Protein AF-A0A961DD51-F1 (afdb_monomer)

pLDDT: mean 70.67, std 16.09, range [38.12, 94.88]

Solvent-accessible surface area (backbone atoms only — not comparable to full-atom values): 7873 Å² total; per-residue (Å²): 128,84,79,74,76,81,67,74,29,31,32,37,33,43,86,76,68,78,45,76,44,81,40,93,46,73,64,56,44,54,14,45,25,44,16,30,24,66,38,97,65,74,41,52,30,35,33,43,52,91,56,98,67,65,51,64,20,75,73,47,51,82,48,79,79,65,56,55,94,81,32,42,72,52,43,53,45,18,57,51,38,34,54,40,62,71,61,75,37,71,70,47,46,46,51,45,54,52,52,54,52,51,52,51,45,56,54,48,40,77,73,35,91,80,54,79,49,66,69,59,52,54,48,51,54,53,49,55,53,47,54,52,48,51,73,74,75,110

Foldseek 3Di:
DPDDPQPQKWKFKAVVGPDIGGAPDVLLVVLLQLLCLPAPDRIWMWIDHPDPDIDISPVSNPPDDDDCVVPVVSNVSNVLNNVVVVVVDVVSVLVVVLVSQVVVLVVVVVVDPVNPCPPVSNVVSVVVSVVVVVVVPD

Secondary structure (DSSP, 8-state):
-PPPP----EEEETTTT-EEEE-SSHHHHHHHHHHHHHSSS---EEEE-SSSSPEESGGGGTSPPPPHHHHHHHHHHHHHHHHHHHH--HHHHHHHHHHHHHHHHHHHHHH-TT---HHHHHHHHHHHHHHHHHHHH-

Radius of gyration: 16.06 Å; Cα contacts (8 Å, |Δi|>4): 155; chains: 1; bounding box: 41×38×39 Å

Structure (mmCIF, N/CA/C/O backbone):
data_AF-A0A961DD51-F1
#
_entry.id   AF-A0A961DD51-F1
#
loop_
_atom_site.group_PDB
_atom_site.id
_atom_site.type_symbol
_atom_site.label_atom_id
_atom_site.label_alt_id
_atom_site.label_comp_id
_atom_site.label_asym_id
_atom_site.label_entity_id
_atom_site.label_seq_id
_atom_site.pdbx_PDB_ins_code
_atom_site.Cartn_x
_atom_site.Cartn_y
_atom_site.Cartn_z
_atom_site.occupancy
_atom_site.B_iso_or_equiv
_atom_site.auth_seq_id
_atom_site.auth_comp_id
_atom_site.auth_asym_id
_atom_site.auth_atom_id
_atom_site.pdbx_PDB_model_num
ATOM 1 N N . MET A 1 1 ? 24.042 24.112 -10.347 1.00 38.12 1 MET A N 1
ATOM 2 C CA . MET A 1 1 ? 23.252 24.059 -9.100 1.00 38.12 1 MET A CA 1
ATOM 3 C C . MET A 1 1 ? 23.334 22.630 -8.609 1.00 38.12 1 MET A C 1
ATOM 5 O O . MET A 1 1 ? 23.243 21.766 -9.470 1.00 38.12 1 MET A O 1
ATOM 9 N N . PRO A 1 2 ? 23.612 22.362 -7.325 1.00 38.50 2 PRO A N 1
ATOM 10 C CA . PRO A 1 2 ? 23.688 20.988 -6.857 1.00 38.50 2 PRO A CA 1
ATOM 11 C C . PRO A 1 2 ? 22.281 20.389 -6.921 1.00 38.50 2 PRO A C 1
ATOM 13 O O . PRO A 1 2 ? 21.322 21.024 -6.473 1.00 38.50 2 PRO A O 1
ATOM 16 N N . ASP A 1 3 ? 22.171 19.219 -7.542 1.00 40.69 3 ASP A N 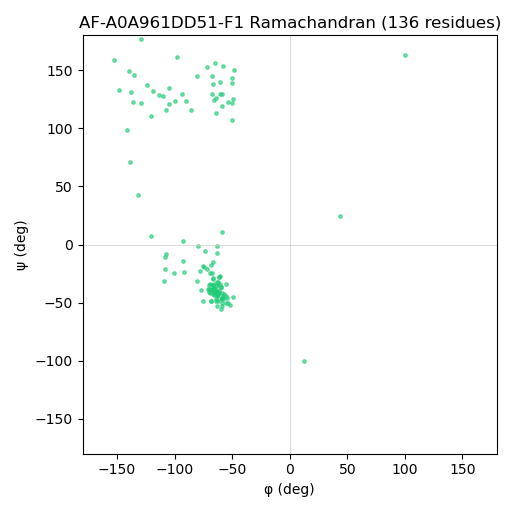1
ATOM 17 C CA . ASP A 1 3 ? 20.945 18.438 -7.628 1.00 40.69 3 ASP A CA 1
ATOM 18 C C . ASP A 1 3 ? 20.341 18.300 -6.228 1.00 40.69 3 ASP A C 1
ATOM 20 O O . ASP A 1 3 ? 20.996 17.845 -5.287 1.00 40.69 3 ASP A O 1
ATOM 24 N N . SER A 1 4 ? 19.099 18.764 -6.062 1.00 45.91 4 SER A N 1
ATOM 25 C CA . SER A 1 4 ? 18.354 18.462 -4.841 1.00 45.91 4 SER A CA 1
ATOM 26 C C . SER A 1 4 ? 18.261 16.941 -4.741 1.00 45.91 4 SER A C 1
ATOM 28 O O . SER A 1 4 ? 17.869 16.330 -5.736 1.00 45.91 4 SER A O 1
ATOM 30 N N . PRO A 1 5 ? 18.604 16.324 -3.596 1.00 47.75 5 PRO A N 1
ATOM 31 C CA . PRO A 1 5 ? 18.472 14.882 -3.446 1.00 47.75 5 PRO A CA 1
ATOM 32 C C . PRO A 1 5 ? 17.033 14.516 -3.802 1.00 47.75 5 PRO A C 1
ATOM 34 O O . PRO A 1 5 ? 16.103 15.105 -3.239 1.00 47.75 5 PRO A O 1
ATOM 37 N N . GLU A 1 6 ? 16.853 13.630 -4.788 1.00 55.44 6 GLU A N 1
ATOM 38 C CA . GLU A 1 6 ? 15.537 13.141 -5.190 1.00 55.44 6 GLU A CA 1
ATOM 39 C C . GLU A 1 6 ? 14.816 12.682 -3.924 1.00 55.44 6 GLU A C 1
ATOM 41 O O . GLU A 1 6 ? 15.201 11.703 -3.282 1.00 55.44 6 GLU A O 1
ATOM 46 N N . ARG A 1 7 ? 13.816 13.458 -3.490 1.00 64.69 7 ARG A N 1
ATOM 47 C CA . ARG A 1 7 ? 13.051 13.116 -2.297 1.00 64.69 7 ARG A CA 1
ATOM 48 C C . ARG A 1 7 ? 12.334 11.814 -2.606 1.00 64.69 7 ARG A C 1
ATOM 50 O O . ARG A 1 7 ? 11.453 11.797 -3.468 1.00 64.69 7 ARG A O 1
ATOM 57 N N . ILE A 1 8 ? 12.732 10.756 -1.904 1.00 74.31 8 ILE A N 1
ATOM 58 C CA . ILE A 1 8 ? 12.103 9.440 -1.986 1.00 74.31 8 ILE A CA 1
ATOM 59 C C . ILE A 1 8 ? 10.588 9.649 -1.839 1.00 74.31 8 ILE A C 1
ATOM 61 O O . ILE A 1 8 ? 10.170 10.314 -0.883 1.00 74.31 8 ILE A O 1
ATOM 65 N N . PRO A 1 9 ? 9.764 9.171 -2.788 1.00 83.38 9 PRO A N 1
ATOM 66 C CA . PRO A 1 9 ? 8.321 9.302 -2.683 1.00 83.38 9 PRO A CA 1
ATOM 67 C C . PRO A 1 9 ? 7.801 8.642 -1.405 1.00 83.38 9 PRO A C 1
ATOM 69 O O . PRO A 1 9 ? 8.403 7.705 -0.884 1.00 83.38 9 PRO A O 1
ATOM 72 N N . TYR A 1 10 ? 6.671 9.111 -0.889 1.00 85.06 10 TYR A N 1
ATOM 73 C CA . TYR A 1 10 ? 6.123 8.589 0.360 1.00 85.06 10 TYR A CA 1
ATOM 74 C C . TYR A 1 10 ? 4.607 8.727 0.445 1.00 85.06 10 TYR A C 1
ATOM 76 O O . TYR A 1 10 ? 4.001 9.567 -0.222 1.00 85.06 10 TYR A O 1
ATOM 84 N N . VAL A 1 11 ? 3.983 7.924 1.305 1.00 86.88 11 VAL A N 1
ATOM 85 C CA . VAL A 1 11 ? 2.556 7.998 1.623 1.00 86.88 11 VAL A CA 1
ATOM 86 C C . VAL A 1 11 ? 2.362 8.515 3.044 1.00 86.88 11 VAL A C 1
ATOM 88 O O . VAL A 1 11 ? 2.934 7.994 3.999 1.00 86.88 11 VAL A O 1
ATOM 91 N N . LEU A 1 12 ? 1.529 9.544 3.177 1.00 89.00 12 LEU A N 1
ATOM 92 C CA . LEU A 1 12 ? 0.997 10.028 4.448 1.00 89.00 12 LEU A CA 1
ATOM 93 C C . LEU A 1 12 ? -0.350 9.364 4.705 1.00 89.00 12 LEU A C 1
ATOM 95 O O . LEU A 1 12 ? -1.222 9.423 3.839 1.00 89.00 12 LEU A O 1
ATOM 99 N N . ILE A 1 13 ? -0.535 8.789 5.890 1.00 87.38 13 ILE A N 1
ATOM 100 C CA . ILE A 1 13 ? -1.768 8.106 6.296 1.00 87.38 13 ILE A CA 1
ATOM 101 C C . ILE A 1 13 ? -2.356 8.817 7.520 1.00 87.38 13 ILE A C 1
ATOM 103 O O . ILE A 1 13 ? -1.645 9.099 8.486 1.00 87.38 13 ILE A O 1
ATOM 107 N N . GLY A 1 14 ? -3.657 9.092 7.474 1.00 82.69 14 GLY A N 1
ATOM 108 C CA . GLY A 1 14 ? -4.427 9.822 8.478 1.00 82.69 14 GLY A CA 1
ATOM 109 C C . GLY A 1 14 ? -4.683 11.293 8.125 1.00 82.69 14 GLY A C 1
ATOM 110 O O . GLY A 1 14 ? -4.022 11.894 7.273 1.00 82.69 14 GLY A O 1
ATOM 111 N N . SER A 1 15 ? -5.658 11.889 8.816 1.00 77.56 15 SER A N 1
ATOM 112 C CA . SER A 1 15 ? -5.905 13.335 8.818 1.00 77.56 15 SER A CA 1
ATOM 113 C C . SER A 1 15 ? -6.312 13.794 10.231 1.00 77.56 15 SER A C 1
ATOM 115 O O . SER A 1 15 ? -7.487 13.656 10.571 1.00 77.56 15 SER A O 1
ATOM 117 N N . PRO A 1 16 ? -5.386 14.342 11.051 1.00 75.25 16 PRO A N 1
ATOM 118 C CA . PRO A 1 16 ? -3.981 14.644 10.739 1.00 75.25 16 PRO A CA 1
ATOM 119 C C . PRO A 1 16 ? -3.147 13.382 10.460 1.00 75.25 16 PRO A C 1
ATOM 121 O O . PRO A 1 16 ? -3.521 12.284 10.864 1.00 75.25 16 PRO A O 1
ATOM 124 N N . ALA A 1 17 ? -2.045 13.523 9.716 1.00 72.00 17 ALA A N 1
ATOM 125 C CA . ALA A 1 17 ? -1.209 12.379 9.349 1.00 72.00 17 ALA A CA 1
ATOM 126 C C . ALA A 1 17 ? -0.555 11.773 10.598 1.00 72.00 17 ALA A C 1
ATOM 128 O O . ALA A 1 17 ? 0.131 12.474 11.338 1.00 72.00 17 ALA A O 1
ATOM 129 N N . VAL A 1 18 ? -0.767 10.475 10.804 1.00 75.12 18 VAL A N 1
ATOM 130 C CA . VAL A 1 18 ? -0.244 9.705 11.943 1.00 75.12 18 VAL A CA 1
ATOM 131 C C . VAL A 1 18 ? 0.866 8.742 11.534 1.00 75.12 18 VAL A C 1
ATOM 133 O O . VAL A 1 18 ? 1.658 8.334 12.375 1.00 75.12 18 VAL A O 1
ATOM 136 N N . ARG A 1 19 ? 0.947 8.378 10.246 1.00 76.88 19 ARG A N 1
ATOM 137 C CA . ARG A 1 19 ? 1.968 7.463 9.717 1.00 76.88 19 ARG A CA 1
ATOM 138 C C . ARG A 1 19 ? 2.551 7.985 8.408 1.00 76.88 19 ARG A C 1
ATOM 140 O O . ARG A 1 19 ? 1.848 8.594 7.596 1.00 76.88 19 ARG A O 1
ATOM 147 N N . HIS A 1 20 ? 3.836 7.712 8.218 1.00 80.69 20 HIS A N 1
ATOM 148 C CA . HIS A 1 20 ? 4.618 8.070 7.041 1.00 80.69 20 HIS A CA 1
ATOM 149 C C . HIS A 1 20 ? 5.336 6.825 6.522 1.00 80.69 20 HIS A C 1
ATOM 151 O O . HIS A 1 20 ? 6.091 6.201 7.264 1.00 80.69 20 HIS A O 1
ATOM 157 N N . ILE A 1 21 ? 5.089 6.464 5.264 1.00 79.44 21 ILE A N 1
ATOM 158 C CA . ILE A 1 21 ? 5.680 5.283 4.626 1.00 79.44 21 ILE A CA 1
ATOM 159 C C . ILE A 1 21 ? 6.466 5.743 3.404 1.00 79.44 21 ILE A C 1
ATOM 161 O O . ILE A 1 21 ? 5.869 6.185 2.423 1.00 79.44 21 ILE A O 1
ATOM 165 N N . ALA A 1 22 ? 7.794 5.647 3.458 1.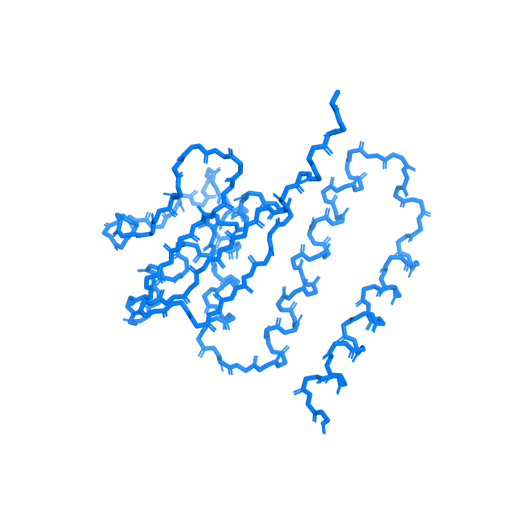00 79.38 22 ALA A N 1
ATOM 166 C CA . ALA A 1 22 ? 8.633 5.834 2.279 1.00 79.38 22 ALA A CA 1
ATOM 167 C C . ALA A 1 22 ? 8.375 4.695 1.283 1.00 79.38 22 ALA A C 1
ATOM 169 O O . ALA A 1 22 ? 8.249 3.538 1.680 1.00 79.38 22 ALA A O 1
ATOM 170 N N . ILE A 1 23 ? 8.284 5.020 -0.005 1.00 77.12 23 ILE A N 1
ATOM 171 C CA . ILE A 1 23 ? 8.063 4.036 -1.063 1.00 77.12 23 ILE A CA 1
ATOM 172 C C . ILE A 1 23 ? 9.175 4.123 -2.108 1.00 77.12 23 ILE A C 1
ATOM 174 O O . ILE A 1 23 ? 9.574 5.203 -2.546 1.00 77.12 23 ILE A O 1
ATOM 178 N N . HIS A 1 24 ? 9.651 2.958 -2.530 1.00 74.12 24 HIS A N 1
ATOM 179 C CA . HIS A 1 24 ? 10.668 2.825 -3.574 1.00 74.12 24 HIS A CA 1
ATOM 180 C C . HIS A 1 24 ? 10.054 2.456 -4.928 1.00 74.12 24 HIS A C 1
ATOM 182 O O . HIS A 1 24 ? 10.601 2.798 -5.972 1.00 74.12 24 HIS A O 1
ATOM 188 N N . ASP A 1 25 ? 8.877 1.826 -4.910 1.00 77.06 25 ASP A N 1
ATOM 189 C CA . ASP A 1 25 ? 8.075 1.520 -6.087 1.00 77.06 25 ASP A CA 1
ATOM 190 C C . ASP A 1 25 ? 6.771 2.325 -6.039 1.00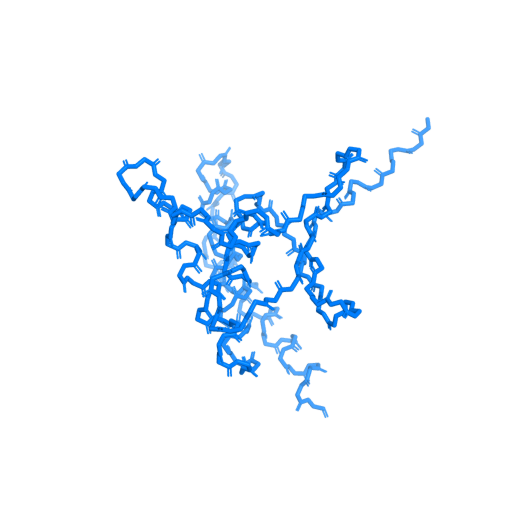 77.06 25 ASP A C 1
ATOM 192 O O . ASP A 1 25 ? 6.016 2.308 -5.063 1.00 77.06 25 ASP A O 1
ATOM 196 N N . ARG A 1 26 ? 6.476 3.034 -7.130 1.00 79.75 26 ARG A N 1
ATOM 197 C CA . ARG A 1 26 ? 5.255 3.835 -7.255 1.00 79.75 26 ARG A CA 1
ATOM 198 C C . ARG A 1 26 ? 3.989 2.973 -7.153 1.00 79.75 26 ARG A C 1
ATOM 200 O O . ARG A 1 26 ? 2.956 3.483 -6.717 1.00 79.75 26 ARG A O 1
ATOM 207 N N . MET A 1 27 ? 4.051 1.690 -7.523 1.00 83.38 27 MET A N 1
ATOM 208 C CA . MET A 1 27 ? 2.934 0.756 -7.354 1.00 83.38 27 MET A CA 1
ATOM 209 C C . MET A 1 27 ? 2.582 0.532 -5.885 1.00 83.38 27 MET A C 1
ATOM 211 O O . MET A 1 27 ? 1.396 0.437 -5.584 1.00 83.38 27 MET A O 1
ATOM 215 N N . ASP A 1 28 ? 3.561 0.518 -4.974 1.00 81.88 28 ASP A N 1
ATOM 216 C CA . ASP A 1 28 ? 3.279 0.410 -3.537 1.00 81.88 28 ASP A CA 1
ATOM 217 C C . ASP A 1 28 ? 2.555 1.650 -3.029 1.00 81.88 28 ASP A C 1
ATOM 219 O O . ASP A 1 28 ? 1.600 1.536 -2.270 1.00 81.88 28 ASP A O 1
ATOM 223 N N . GLY A 1 29 ? 2.912 2.831 -3.537 1.00 88.44 29 GLY A N 1
ATOM 224 C CA . GLY A 1 29 ? 2.169 4.057 -3.258 1.00 88.44 29 GLY A CA 1
ATOM 225 C C . GLY A 1 29 ? 0.689 3.931 -3.608 1.00 88.44 29 GLY A C 1
ATOM 226 O O . GLY A 1 29 ? -0.173 4.218 -2.781 1.00 88.44 29 GLY A O 1
ATOM 227 N N . TYR A 1 30 ? 0.380 3.460 -4.819 1.00 90.69 30 TYR A N 1
ATOM 228 C CA . TYR A 1 30 ? -1.006 3.230 -5.231 1.00 90.69 30 TYR A CA 1
ATOM 229 C C . TYR A 1 30 ? -1.682 2.109 -4.441 1.00 90.69 30 TYR A C 1
ATOM 231 O O . TYR A 1 30 ? -2.858 2.242 -4.105 1.00 90.69 30 TYR A O 1
ATOM 239 N N . ALA A 1 31 ? -0.961 1.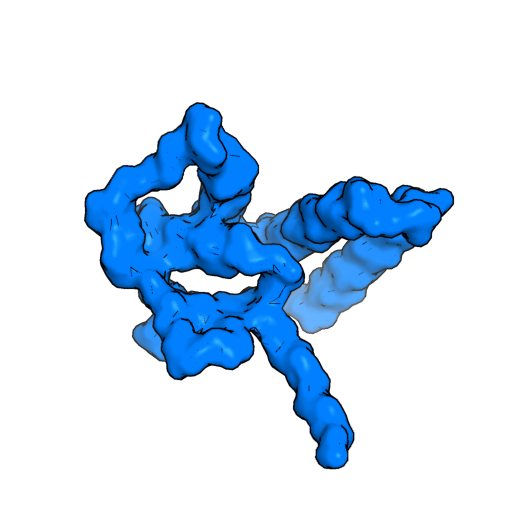036 -4.122 1.00 91.06 31 ALA A N 1
ATOM 240 C CA . ALA A 1 31 ? -1.489 -0.069 -3.337 1.00 91.06 31 ALA A CA 1
ATOM 241 C C . ALA A 1 31 ? -1.875 0.375 -1.919 1.00 91.06 31 ALA A C 1
ATOM 243 O O . ALA A 1 31 ? -2.978 0.072 -1.479 1.00 91.06 31 ALA A O 1
ATOM 244 N N . ILE A 1 32 ? -1.029 1.165 -1.248 1.00 90.31 32 ILE A N 1
ATOM 245 C CA . ILE A 1 32 ? -1.311 1.728 0.080 1.00 90.31 32 ILE A CA 1
ATOM 246 C C . ILE A 1 32 ? -2.531 2.653 0.024 1.00 90.31 32 ILE A C 1
ATOM 248 O O . ILE A 1 32 ? -3.396 2.575 0.896 1.00 90.31 32 ILE A O 1
ATOM 252 N N . LEU A 1 33 ? -2.634 3.515 -0.999 1.00 94.06 33 LEU A N 1
ATOM 253 C CA . LEU A 1 33 ? -3.805 4.384 -1.175 1.00 94.06 33 LEU A CA 1
ATOM 254 C C . LEU A 1 33 ? -5.098 3.563 -1.289 1.00 94.06 33 LEU A C 1
ATOM 256 O O . LEU A 1 33 ? -6.078 3.872 -0.607 1.00 94.06 33 LEU A O 1
ATOM 260 N N . TRP A 1 34 ? -5.083 2.513 -2.113 1.00 94.88 34 TRP A N 1
ATOM 261 C CA . TRP A 1 34 ? -6.211 1.599 -2.281 1.00 94.88 34 TRP A CA 1
ATOM 262 C C . TRP A 1 34 ? -6.540 0.840 -0.996 1.00 94.88 34 TRP A C 1
ATOM 264 O O . TRP A 1 34 ? -7.699 0.842 -0.596 1.00 94.88 34 TRP A O 1
ATOM 274 N N . ALA A 1 35 ? -5.543 0.274 -0.318 1.00 91.06 35 ALA A N 1
ATOM 275 C CA . ALA A 1 35 ? -5.727 -0.440 0.942 1.00 91.06 35 ALA A CA 1
ATOM 276 C C . ALA A 1 35 ? -6.353 0.465 2.017 1.00 91.06 35 ALA A C 1
ATOM 278 O O . ALA A 1 35 ? -7.359 0.117 2.625 1.00 91.06 35 ALA A O 1
ATOM 279 N N . CYS A 1 36 ? -5.854 1.696 2.167 1.00 90.75 36 CYS A N 1
ATOM 280 C CA . CYS A 1 36 ? -6.442 2.689 3.072 1.00 90.75 36 CYS A CA 1
ATOM 281 C C . CYS A 1 36 ? -7.880 3.078 2.677 1.00 90.75 36 CYS A C 1
ATOM 283 O O . CYS A 1 36 ? -8.698 3.405 3.536 1.00 90.75 36 CYS A O 1
ATOM 285 N N . ALA A 1 37 ? -8.201 3.066 1.378 1.00 93.25 37 ALA A N 1
ATOM 286 C CA . ALA A 1 37 ? -9.546 3.367 0.891 1.00 93.25 37 ALA A CA 1
ATOM 287 C C . ALA A 1 37 ? -10.537 2.205 1.060 1.00 93.25 37 ALA A C 1
ATOM 289 O O . ALA A 1 37 ? -11.746 2.450 1.044 1.00 93.25 37 ALA A O 1
ATOM 290 N N . LYS A 1 38 ? -10.033 0.968 1.165 1.00 90.62 38 LYS A N 1
ATOM 291 C CA . LYS A 1 38 ? -10.811 -0.277 1.248 1.00 90.62 38 LYS A CA 1
ATOM 292 C C . LYS A 1 38 ? -10.829 -0.931 2.621 1.00 90.62 38 LYS A C 1
ATOM 294 O O . LYS A 1 38 ? -11.647 -1.823 2.827 1.00 90.62 38 LYS A O 1
ATOM 299 N N . ALA A 1 39 ? -10.024 -0.431 3.552 1.00 84.62 39 ALA A N 1
ATOM 300 C CA . ALA A 1 39 ? -10.142 -0.740 4.967 1.00 84.62 39 ALA A CA 1
ATOM 301 C C . ALA A 1 39 ? -11.596 -0.597 5.459 1.00 84.62 39 ALA A C 1
ATOM 303 O O . ALA A 1 39 ? -12.367 0.221 4.942 1.00 84.62 39 ALA A O 1
ATOM 304 N N . GLN A 1 40 ? -11.953 -1.394 6.476 1.00 80.25 40 GLN A N 1
ATOM 305 C CA . GLN A 1 40 ? -13.301 -1.426 7.057 1.00 80.25 40 GLN A CA 1
ATOM 306 C C . GLN A 1 40 ? -13.810 -0.016 7.391 1.00 80.25 40 GLN A C 1
ATOM 308 O O . GLN A 1 40 ? -14.939 0.344 7.049 1.00 80.25 40 GLN A O 1
ATOM 313 N N . GLU A 1 41 ? -12.949 0.795 8.006 1.00 85.00 41 GLU A N 1
ATOM 314 C CA . GLU A 1 41 ? -13.124 2.238 8.104 1.00 85.00 41 GLU A CA 1
ATOM 315 C C . GLU A 1 41 ? -12.181 2.937 7.129 1.00 85.00 41 GLU A C 1
ATOM 317 O O . GLU A 1 41 ? -11.002 2.607 7.034 1.00 85.00 41 GLU A O 1
ATOM 322 N N . PHE A 1 42 ? -12.698 3.928 6.403 1.00 89.38 42 PHE A N 1
ATOM 323 C CA . PHE A 1 42 ? -11.894 4.681 5.447 1.00 89.38 42 PHE A CA 1
ATOM 324 C C . PHE A 1 42 ? -10.783 5.459 6.151 1.00 89.38 42 PHE A C 1
ATOM 326 O O . PHE A 1 42 ? -11.056 6.307 7.003 1.00 89.38 42 PHE A O 1
ATOM 333 N N . ILE A 1 43 ? -9.547 5.244 5.707 1.00 89.69 43 ILE A N 1
ATOM 334 C CA . ILE A 1 43 ? -8.371 5.934 6.223 1.00 89.69 43 ILE A CA 1
ATOM 335 C C . ILE A 1 43 ? -7.904 6.942 5.162 1.00 89.69 43 ILE A C 1
ATOM 337 O O . ILE A 1 43 ? -7.493 6.537 4.071 1.00 89.69 43 ILE A O 1
ATOM 341 N N . PRO A 1 44 ? -7.943 8.261 5.427 1.00 91.31 44 PRO A N 1
ATOM 342 C CA . PRO A 1 44 ? -7.430 9.249 4.484 1.00 91.31 44 PRO A CA 1
ATOM 343 C C . PRO A 1 44 ? -5.936 9.029 4.233 1.00 91.31 44 PRO A C 1
ATOM 345 O O . PRO A 1 44 ? -5.162 8.961 5.183 1.00 91.31 44 PRO A O 1
ATOM 348 N N . ALA A 1 45 ? -5.511 8.960 2.973 1.00 92.94 45 ALA A N 1
ATOM 349 C CA . ALA A 1 45 ? -4.102 8.813 2.621 1.00 92.94 45 ALA A CA 1
ATOM 350 C C . ALA A 1 45 ? -3.716 9.681 1.415 1.00 92.94 45 ALA A C 1
ATOM 352 O O . ALA A 1 45 ? -4.537 9.972 0.538 1.00 92.94 45 ALA A O 1
ATOM 353 N N . ARG A 1 46 ? -2.454 10.124 1.379 1.00 92.88 46 ARG A N 1
ATOM 354 C CA . ARG A 1 46 ? -1.889 10.971 0.318 1.00 92.88 46 ARG A CA 1
ATOM 355 C C . ARG A 1 46 ? -0.507 10.485 -0.092 1.00 92.88 46 ARG A C 1
ATOM 357 O O . ARG A 1 46 ? 0.401 10.451 0.730 1.00 92.88 46 ARG A O 1
ATOM 364 N N . LEU A 1 47 ? -0.347 10.184 -1.375 1.00 90.75 47 LEU A N 1
ATOM 365 C CA . LEU A 1 47 ? 0.925 9.870 -2.008 1.00 90.75 47 LEU A CA 1
ATOM 366 C C . LEU A 1 47 ? 1.606 11.168 -2.448 1.00 90.75 47 LEU A C 1
ATOM 368 O O . LEU A 1 47 ? 1.101 11.877 -3.322 1.00 90.75 47 LEU A O 1
ATOM 372 N N . VAL A 1 48 ? 2.756 11.460 -1.852 1.00 8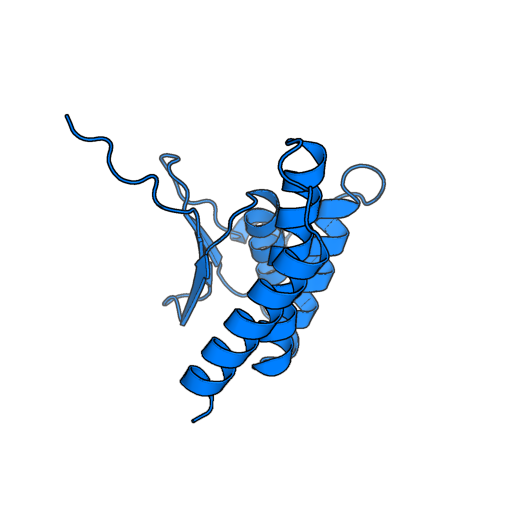7.75 48 VAL A N 1
ATOM 373 C CA . VAL A 1 48 ? 3.627 12.579 -2.201 1.00 87.75 48 VAL A CA 1
ATOM 374 C C . VAL A 1 48 ? 4.760 12.054 -3.075 1.00 87.75 48 VAL A C 1
ATOM 376 O O . VAL A 1 48 ? 5.490 11.138 -2.707 1.00 87.75 48 VAL A O 1
ATOM 379 N N . THR A 1 49 ? 4.899 12.639 -4.259 1.00 83.31 49 THR A N 1
ATOM 380 C CA . THR A 1 49 ? 5.986 12.354 -5.204 1.00 83.31 49 THR A CA 1
ATOM 381 C C . THR A 1 49 ? 6.612 13.684 -5.631 1.00 83.31 49 THR A C 1
ATOM 383 O O . THR A 1 49 ? 6.098 14.740 -5.266 1.00 83.31 49 THR A O 1
ATOM 386 N N . GLY A 1 50 ? 7.670 13.663 -6.445 1.00 72.06 50 GLY A N 1
ATOM 387 C CA . GLY A 1 50 ? 8.186 14.883 -7.084 1.00 72.06 50 GLY A CA 1
ATOM 388 C C . GLY A 1 50 ? 7.199 15.566 -8.052 1.00 72.06 50 GLY A C 1
ATOM 389 O O . GLY A 1 50 ? 7.484 16.656 -8.539 1.00 72.06 50 GLY A O 1
ATOM 390 N N . ALA A 1 51 ? 6.048 14.947 -8.347 1.00 70.19 51 ALA A N 1
ATOM 391 C CA . ALA A 1 51 ? 5.002 15.522 -9.188 1.00 70.19 51 ALA A CA 1
ATOM 392 C C . ALA A 1 51 ? 4.252 16.676 -8.481 1.00 70.19 51 ALA A C 1
ATOM 394 O O . ALA A 1 51 ? 4.127 16.677 -7.256 1.00 70.19 51 ALA A O 1
ATOM 395 N N . PRO A 1 52 ? 3.686 17.638 -9.238 1.00 63.56 52 PRO A N 1
ATOM 396 C CA . PRO A 1 52 ? 3.191 18.905 -8.690 1.00 63.56 52 PRO A CA 1
ATOM 397 C C . PRO A 1 52 ? 1.978 18.803 -7.752 1.00 63.56 52 PRO A C 1
ATOM 399 O O . PRO A 1 52 ? 1.699 19.771 -7.047 1.00 63.56 52 PRO A O 1
ATOM 402 N N . GLN A 1 53 ? 1.251 17.678 -7.712 1.00 72.38 53 GLN A N 1
ATOM 403 C CA . GLN A 1 53 ? 0.141 17.487 -6.771 1.00 72.38 53 GLN A CA 1
ATOM 404 C C . GLN A 1 53 ? 0.140 16.083 -6.145 1.00 72.38 53 GLN A C 1
ATOM 406 O O . GLN A 1 53 ? 0.224 15.089 -6.874 1.00 72.38 53 GLN A O 1
ATOM 411 N N . PRO A 1 54 ? 0.006 15.977 -4.806 1.00 76.44 54 PRO A N 1
ATOM 412 C CA . PRO A 1 54 ? -0.181 14.698 -4.134 1.00 76.44 54 PRO A CA 1
ATOM 413 C C . PRO A 1 54 ? -1.450 13.991 -4.611 1.00 76.44 54 PRO A C 1
ATOM 415 O O . PRO A 1 54 ? -2.499 14.614 -4.769 1.00 76.44 54 PRO A O 1
ATOM 418 N N . THR A 1 55 ? -1.376 12.674 -4.784 1.00 87.69 55 THR A N 1
ATOM 419 C CA . THR A 1 55 ? -2.552 11.859 -5.123 1.00 87.69 55 THR A CA 1
ATOM 420 C C . THR A 1 55 ? -3.222 11.375 -3.841 1.00 87.69 55 THR A C 1
ATOM 422 O O . THR A 1 55 ? -2.565 10.744 -3.017 1.00 87.69 55 THR A O 1
ATOM 425 N N . SER A 1 56 ? -4.511 11.663 -3.651 1.00 92.19 56 SER A N 1
ATOM 426 C CA . SER A 1 56 ? -5.291 11.171 -2.506 1.00 92.19 56 SER A CA 1
ATOM 427 C C . SER A 1 56 ? -6.122 9.939 -2.859 1.00 92.19 56 SER A C 1
ATOM 429 O O . SER A 1 56 ? -6.406 9.679 -4.030 1.00 92.19 56 SER A O 1
ATOM 431 N N . ASN A 1 57 ? -6.545 9.194 -1.839 1.00 94.50 57 ASN A N 1
ATOM 432 C CA . ASN A 1 57 ? -7.330 7.971 -2.005 1.00 94.50 57 ASN A CA 1
ATOM 433 C C . ASN A 1 57 ? -8.860 8.162 -1.950 1.00 94.50 57 ASN A C 1
ATOM 435 O O . ASN A 1 57 ? -9.593 7.184 -2.061 1.00 94.50 57 ASN A O 1
ATOM 439 N N . ASN A 1 58 ? -9.363 9.397 -1.826 1.00 90.81 58 ASN A N 1
ATOM 440 C CA . ASN A 1 58 ? -10.801 9.668 -1.652 1.00 90.81 58 ASN A CA 1
ATOM 441 C C . ASN A 1 58 ? -11.672 9.028 -2.746 1.00 90.81 58 ASN A C 1
ATOM 443 O O . ASN A 1 58 ? -12.675 8.387 -2.452 1.00 90.81 58 ASN A O 1
ATOM 447 N N . HIS A 1 59 ? -11.270 9.167 -4.010 1.00 90.25 59 HIS A N 1
ATOM 448 C CA . HIS A 1 59 ? -12.026 8.637 -5.149 1.00 90.25 59 HIS A CA 1
ATOM 449 C C . HIS A 1 59 ? -11.967 7.103 -5.253 1.00 90.25 59 HIS A C 1
ATOM 451 O O . HIS A 1 59 ? -12.824 6.498 -5.889 1.00 90.25 59 HIS A O 1
ATOM 457 N N . MET A 1 60 ? -10.969 6.458 -4.638 1.00 93.38 60 MET A N 1
ATOM 458 C CA . MET A 1 60 ? -10.780 5.002 -4.701 1.00 93.38 60 MET A CA 1
ATOM 459 C C . MET A 1 60 ? -11.786 4.256 -3.819 1.00 93.38 60 MET A C 1
ATOM 461 O O . MET A 1 60 ? -12.042 3.070 -4.033 1.00 93.38 60 MET A O 1
ATOM 465 N N . ARG A 1 61 ? -12.409 4.949 -2.856 1.00 90.38 61 ARG A N 1
ATOM 466 C CA . ARG A 1 61 ? -13.418 4.369 -1.963 1.00 90.38 61 ARG A CA 1
ATOM 467 C C . ARG A 1 61 ? -14.584 3.762 -2.739 1.00 90.38 61 ARG A C 1
ATOM 469 O O . ARG A 1 61 ? -15.007 2.652 -2.430 1.00 90.38 61 ARG A O 1
ATOM 476 N N . GLU A 1 62 ? -15.050 4.449 -3.774 1.00 90.06 62 GLU A N 1
ATOM 477 C CA . GLU A 1 62 ? -16.216 4.044 -4.570 1.00 90.06 62 GLU A CA 1
ATOM 478 C C . GLU A 1 62 ? -15.842 3.197 -5.794 1.00 90.06 62 GLU A C 1
ATOM 480 O O . GLU A 1 62 ? -16.695 2.541 -6.387 1.00 90.06 62 GLU A O 1
ATOM 485 N N . GLN A 1 63 ? -14.561 3.159 -6.167 1.00 91.75 63 GLN A N 1
ATOM 486 C CA . GLN A 1 63 ? -14.104 2.390 -7.322 1.00 91.75 63 GLN A CA 1
ATOM 487 C C . GLN A 1 63 ? -13.942 0.899 -6.986 1.00 91.75 63 GLN A C 1
ATOM 489 O O . GLN A 1 63 ? -13.528 0.557 -5.876 1.00 91.75 63 GLN A O 1
ATOM 494 N N . PRO A 1 64 ? -14.224 -0.023 -7.920 1.00 90.38 64 PRO A N 1
ATOM 495 C CA . PRO A 1 64 ? -13.923 -1.437 -7.723 1.00 90.38 64 PRO A CA 1
ATOM 496 C C . PRO A 1 64 ? -12.409 -1.662 -7.694 1.00 90.38 64 PRO A C 1
ATOM 498 O O . PRO A 1 64 ? -11.679 -1.022 -8.447 1.00 90.38 64 PRO A O 1
ATOM 501 N N . LEU A 1 65 ? -11.945 -2.609 -6.871 1.00 89.19 65 LEU A N 1
ATOM 502 C CA . LEU A 1 65 ? -10.536 -3.020 -6.864 1.00 89.19 65 LEU A CA 1
ATOM 503 C C . LEU A 1 65 ? -10.041 -3.333 -8.293 1.00 89.19 65 LEU A C 1
ATOM 505 O O . LEU A 1 65 ? -10.806 -3.934 -9.059 1.00 89.19 65 LEU A O 1
ATOM 509 N N . PRO A 1 66 ? -8.777 -3.011 -8.638 1.00 86.56 66 PRO A N 1
ATOM 510 C CA . PRO A 1 66 ? -8.223 -3.241 -9.972 1.00 86.56 66 PRO A CA 1
ATOM 511 C C . PRO A 1 66 ? -8.450 -4.671 -10.477 1.00 86.56 66 PRO A C 1
ATOM 513 O O . PRO A 1 66 ? -8.313 -5.633 -9.716 1.00 86.56 66 PRO A O 1
ATOM 516 N N . ASP A 1 67 ? -8.796 -4.815 -11.760 1.00 83.81 67 ASP A N 1
ATOM 517 C CA . ASP A 1 67 ? -9.049 -6.121 -12.382 1.00 83.81 67 ASP A CA 1
ATOM 518 C C . ASP A 1 67 ? -7.801 -7.020 -12.267 1.00 83.81 67 ASP A C 1
ATOM 520 O O . ASP A 1 67 ? -6.756 -6.667 -12.828 1.00 83.81 67 ASP A O 1
ATOM 524 N N . PRO A 1 68 ? -7.883 -8.183 -11.591 1.00 76.69 68 PRO A N 1
ATOM 525 C CA . PRO A 1 68 ? -6.740 -9.075 -11.412 1.00 76.69 68 PRO A CA 1
ATOM 526 C C . PRO A 1 68 ? -6.163 -9.587 -12.735 1.00 76.69 68 PRO A C 1
ATOM 528 O O . PRO A 1 68 ? -4.968 -9.843 -12.812 1.00 76.69 68 PRO A O 1
ATOM 531 N N . LYS A 1 69 ? -6.959 -9.687 -13.810 1.00 79.25 69 LYS A N 1
ATOM 532 C CA . LYS A 1 69 ? -6.454 -10.145 -15.117 1.00 79.25 69 LYS A CA 1
ATOM 533 C C . LYS A 1 69 ? -5.486 -9.155 -15.760 1.00 79.25 69 LYS A C 1
ATOM 535 O O . LYS A 1 69 ? -4.689 -9.543 -16.607 1.00 79.25 69 LYS A O 1
ATOM 540 N N . ARG A 1 70 ? -5.581 -7.875 -15.391 1.00 75.75 70 ARG A N 1
ATOM 541 C CA . ARG A 1 70 ? -4.768 -6.783 -15.945 1.00 75.75 70 ARG A CA 1
ATOM 542 C C . ARG A 1 70 ? -3.751 -6.240 -14.950 1.00 75.75 70 ARG A C 1
ATOM 544 O O . ARG A 1 70 ? -2.684 -5.798 -15.356 1.00 75.75 70 ARG A O 1
ATOM 551 N N . PHE A 1 71 ? -4.080 -6.279 -13.664 1.00 83.38 71 PHE A N 1
ATOM 552 C CA . PHE A 1 71 ? -3.324 -5.638 -12.595 1.00 83.38 71 PHE A CA 1
ATOM 553 C C . PHE A 1 71 ? -3.075 -6.602 -11.429 1.00 83.38 71 PHE A C 1
ATOM 555 O O . PHE A 1 71 ? -3.206 -6.208 -10.271 1.00 83.38 71 PHE A O 1
ATOM 562 N N . ASN A 1 72 ? -2.726 -7.862 -11.725 1.00 76.00 72 ASN A N 1
ATOM 563 C CA . ASN A 1 72 ? -2.534 -8.899 -10.704 1.00 76.00 72 ASN A CA 1
ATOM 564 C C . ASN A 1 72 ? -1.578 -8.442 -9.589 1.00 76.00 72 ASN A C 1
ATOM 566 O O . ASN A 1 72 ? -1.955 -8.419 -8.422 1.00 76.00 72 ASN A O 1
ATOM 570 N N . SER A 1 73 ? -0.392 -7.952 -9.961 1.00 78.12 73 SER A N 1
ATOM 571 C CA . SER A 1 73 ? 0.628 -7.505 -9.003 1.00 78.12 73 SER A CA 1
ATOM 572 C C . SER A 1 73 ? 0.190 -6.310 -8.152 1.00 78.12 73 SER A C 1
ATOM 574 O O . SER A 1 73 ? 0.582 -6.203 -6.995 1.00 78.12 73 SER A O 1
ATOM 576 N N . LEU A 1 74 ? -0.638 -5.408 -8.692 1.00 80.44 74 LEU A N 1
ATOM 577 C CA . LEU A 1 74 ? -1.196 -4.306 -7.906 1.00 80.44 74 LEU A CA 1
ATOM 578 C C . LEU A 1 74 ? -2.221 -4.833 -6.899 1.00 80.44 74 LEU A C 1
ATOM 580 O O . LEU A 1 74 ? -2.233 -4.389 -5.758 1.00 80.44 74 LEU A O 1
ATOM 584 N N . ARG A 1 75 ? -3.061 -5.794 -7.296 1.00 81.06 75 ARG A N 1
ATOM 585 C CA . ARG A 1 75 ? -4.080 -6.370 -6.413 1.00 81.06 75 ARG A CA 1
ATOM 586 C C . ARG A 1 75 ? -3.469 -7.193 -5.278 1.00 81.06 75 ARG A C 1
ATOM 588 O O . ARG A 1 75 ? -3.932 -7.079 -4.149 1.00 81.06 75 ARG A O 1
ATOM 595 N N . GLU A 1 76 ? -2.412 -7.949 -5.560 1.00 79.38 76 GLU A N 1
ATOM 596 C CA . GLU A 1 76 ? -1.621 -8.654 -4.542 1.00 79.38 76 GLU A CA 1
ATOM 597 C C . GLU A 1 76 ? -1.032 -7.671 -3.522 1.00 79.38 76 GLU A C 1
ATOM 599 O O . GLU A 1 76 ? -1.179 -7.863 -2.316 1.00 79.38 76 GLU A O 1
ATOM 604 N N . ARG A 1 77 ? -0.441 -6.565 -3.993 1.00 83.25 77 ARG A N 1
ATOM 605 C CA . ARG A 1 77 ? 0.098 -5.512 -3.119 1.00 83.25 77 ARG A CA 1
ATOM 606 C C . ARG A 1 77 ? -0.989 -4.795 -2.316 1.00 83.25 77 ARG A C 1
ATOM 608 O O . ARG A 1 77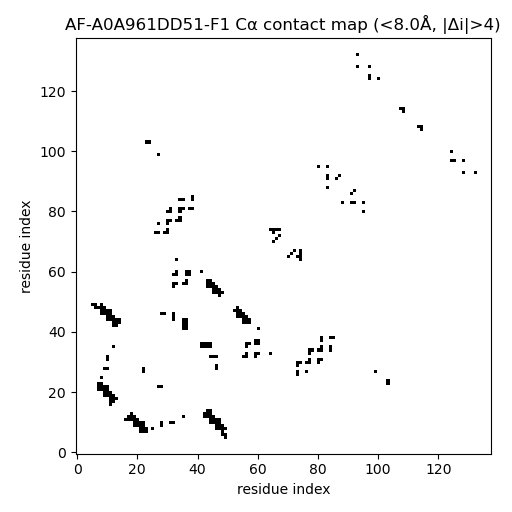 ? -0.732 -4.414 -1.181 1.00 83.25 77 ARG A O 1
ATOM 615 N N . ILE A 1 78 ? -2.193 -4.617 -2.864 1.00 85.12 78 ILE A N 1
ATOM 616 C CA . ILE A 1 78 ? -3.324 -4.058 -2.106 1.00 85.12 78 ILE A CA 1
ATOM 617 C C . ILE A 1 78 ? -3.688 -4.987 -0.948 1.00 85.12 78 ILE A C 1
ATOM 619 O O . ILE A 1 78 ? -3.677 -4.531 0.188 1.00 85.12 78 ILE A O 1
ATOM 623 N N . GLY A 1 79 ? -3.927 -6.277 -1.211 1.00 78.69 79 GLY A N 1
ATOM 624 C CA . GLY A 1 79 ? -4.287 -7.238 -0.158 1.00 78.69 79 GLY A CA 1
ATOM 625 C C . GLY A 1 79 ? -3.201 -7.384 0.910 1.00 78.69 79 GLY A C 1
ATOM 626 O O . GLY A 1 79 ? -3.483 -7.523 2.101 1.00 78.69 79 GLY A O 1
ATOM 627 N N . TYR A 1 80 ? -1.943 -7.265 0.494 1.00 80.81 80 TYR A N 1
ATOM 628 C CA . TYR A 1 80 ? -0.822 -7.167 1.412 1.00 80.81 80 TYR A CA 1
ATOM 629 C C . TYR A 1 80 ? -0.935 -5.953 2.345 1.00 80.81 80 TYR A C 1
ATOM 631 O O . TYR A 1 80 ? -0.931 -6.110 3.562 1.00 80.81 80 TYR A O 1
ATOM 639 N N . TRP A 1 81 ? -1.082 -4.743 1.799 1.00 83.00 81 TRP A N 1
ATOM 640 C CA . TRP A 1 81 ? -1.188 -3.533 2.616 1.00 83.00 81 TRP A CA 1
ATOM 641 C C . TRP A 1 81 ? -2.476 -3.479 3.447 1.00 83.00 81 TRP A C 1
ATOM 643 O O . TRP A 1 81 ? -2.443 -2.930 4.542 1.00 83.00 81 TRP A O 1
ATOM 653 N N . GLU A 1 82 ? -3.581 -4.073 2.987 1.00 82.12 82 GLU A N 1
ATOM 654 C CA . GLU A 1 82 ? -4.805 -4.241 3.788 1.00 82.12 82 GLU A CA 1
ATOM 655 C C . GLU A 1 82 ? -4.506 -5.044 5.059 1.00 82.12 82 GLU A C 1
ATOM 657 O O . GLU A 1 82 ? -4.757 -4.560 6.160 1.00 82.12 82 GLU A O 1
ATOM 662 N N . THR A 1 83 ? -3.839 -6.192 4.914 1.00 74.50 83 THR A N 1
ATOM 663 C CA . THR A 1 83 ? -3.413 -7.043 6.039 1.00 74.50 83 THR A CA 1
ATOM 664 C C . THR A 1 83 ? -2.562 -6.255 7.047 1.00 74.50 83 THR A C 1
ATOM 666 O O . THR A 1 83 ? -2.772 -6.308 8.257 1.00 74.50 83 THR A O 1
ATOM 669 N N . VAL A 1 84 ? -1.621 -5.455 6.548 1.00 73.69 84 VAL A N 1
ATOM 670 C CA . VAL A 1 84 ? -0.695 -4.648 7.362 1.00 73.69 84 VAL A CA 1
ATOM 671 C C . VAL A 1 84 ? -1.399 -3.529 8.125 1.00 73.69 84 VAL A C 1
ATOM 673 O O . VAL A 1 84 ? -0.983 -3.161 9.227 1.00 73.69 84 VAL A O 1
ATOM 676 N N . LEU A 1 85 ? -2.437 -2.947 7.527 1.00 74.62 85 LEU A N 1
ATOM 677 C CA . LEU A 1 85 ? -3.228 -1.887 8.140 1.00 74.62 85 LEU A CA 1
ATOM 678 C C . LEU A 1 85 ? -4.197 -2.442 9.188 1.00 74.62 85 LEU A C 1
ATOM 680 O O . LEU A 1 85 ? -4.360 -1.812 10.229 1.00 74.62 85 LEU A O 1
ATOM 684 N N . GLU A 1 86 ? -4.804 -3.602 8.934 1.00 70.88 86 GLU A N 1
ATOM 685 C CA . GLU A 1 86 ? -5.772 -4.239 9.837 1.00 70.88 86 GLU A CA 1
ATOM 686 C C . GLU A 1 86 ? -5.143 -4.707 11.141 1.00 70.88 86 GLU A C 1
ATOM 688 O O . GLU A 1 86 ? -5.717 -4.526 12.214 1.00 70.88 86 GLU A O 1
ATOM 693 N N . LEU A 1 87 ? -3.958 -5.306 11.060 1.00 63.28 87 LEU A N 1
ATOM 694 C CA . LEU A 1 87 ? -3.395 -5.981 12.219 1.00 63.28 87 LEU A CA 1
ATOM 695 C C . LEU A 1 87 ? -2.857 -5.000 13.262 1.00 63.28 87 LEU A C 1
ATOM 697 O O . LEU A 1 87 ? -2.722 -5.380 14.419 1.00 63.28 87 LEU A O 1
ATOM 701 N N . ASN A 1 88 ? -2.594 -3.739 12.877 1.00 58.75 88 ASN A N 1
ATOM 702 C CA . ASN A 1 88 ? -2.017 -2.688 13.732 1.00 58.75 88 ASN A CA 1
ATOM 703 C C . ASN A 1 88 ? -0.833 -3.192 14.591 1.00 58.75 88 ASN A C 1
ATOM 705 O O . ASN A 1 88 ? -0.515 -2.629 15.637 1.00 58.75 88 ASN A O 1
ATOM 709 N N . ASP A 1 89 ? -0.194 -4.259 14.109 1.00 56.16 89 ASP A N 1
ATOM 710 C CA . ASP A 1 89 ? 0.776 -5.074 14.811 1.00 56.16 89 ASP A CA 1
ATOM 711 C C . ASP A 1 89 ? 2.153 -4.702 14.262 1.00 56.16 89 ASP A C 1
ATOM 713 O O . ASP A 1 89 ? 2.383 -4.804 13.046 1.00 56.16 89 ASP A O 1
ATOM 717 N N . PRO A 1 90 ? 3.063 -4.228 15.117 1.00 53.97 90 PRO A N 1
ATOM 718 C CA . PRO A 1 90 ? 4.373 -3.810 14.670 1.00 53.97 90 PRO A CA 1
ATOM 719 C C . PRO A 1 90 ? 5.214 -4.927 14.018 1.00 53.97 90 PRO A C 1
ATOM 721 O O . PRO A 1 90 ? 5.990 -4.632 13.109 1.00 53.97 90 PRO A O 1
ATOM 724 N N . GLU A 1 91 ? 5.022 -6.202 14.375 1.00 52.94 91 GLU A N 1
ATOM 725 C CA . GLU A 1 91 ? 5.705 -7.338 13.730 1.00 52.94 91 GLU A CA 1
ATOM 726 C C . GLU A 1 91 ? 5.214 -7.552 12.293 1.00 52.94 91 GLU A C 1
ATOM 728 O O . GLU A 1 91 ? 5.973 -7.903 11.386 1.00 52.94 91 GLU A O 1
ATOM 733 N N . ILE A 1 92 ? 3.936 -7.277 12.046 1.00 55.16 92 ILE A N 1
ATOM 734 C CA . ILE A 1 92 ? 3.322 -7.436 10.725 1.00 55.16 92 ILE A CA 1
ATOM 735 C C . ILE A 1 92 ? 3.649 -6.239 9.834 1.00 55.16 92 ILE A C 1
ATOM 737 O O . ILE A 1 92 ? 3.847 -6.395 8.629 1.00 55.16 92 ILE A O 1
ATOM 741 N N . GLN A 1 93 ? 3.815 -5.056 10.428 1.00 53.78 93 GLN A N 1
ATOM 742 C CA . GLN A 1 93 ? 4.384 -3.882 9.761 1.00 53.78 93 GLN A CA 1
ATOM 743 C C . GLN A 1 93 ? 5.879 -4.033 9.448 1.00 53.78 93 GLN A C 1
ATOM 745 O O . GLN A 1 93 ? 6.363 -3.407 8.502 1.00 53.78 93 GLN A O 1
ATOM 750 N N . LEU A 1 94 ? 6.599 -4.882 10.183 1.00 56.22 94 LEU A N 1
ATOM 751 C CA . LEU A 1 94 ? 7.968 -5.277 9.861 1.00 56.22 94 LEU A CA 1
ATOM 752 C C . LEU A 1 94 ? 8.002 -6.281 8.703 1.00 56.22 94 LEU A C 1
ATOM 754 O O . LEU A 1 94 ? 8.719 -6.058 7.727 1.00 56.22 94 LEU A O 1
ATOM 758 N N . GLY A 1 95 ? 7.177 -7.334 8.759 1.00 55.91 95 GLY A N 1
ATOM 759 C CA . GLY A 1 95 ? 7.006 -8.288 7.653 1.00 55.91 95 GLY A CA 1
ATOM 760 C C . GLY A 1 95 ? 6.642 -7.570 6.350 1.00 55.91 95 GLY A C 1
ATOM 761 O O . GLY A 1 95 ? 7.348 -7.686 5.352 1.00 55.91 95 GLY A O 1
ATOM 762 N N . ALA A 1 96 ? 5.631 -6.708 6.443 1.00 54.66 96 ALA A N 1
ATOM 763 C CA . ALA A 1 96 ? 5.621 -5.326 5.968 1.00 54.66 96 ALA A CA 1
ATOM 764 C C . ALA A 1 96 ? 6.724 -4.783 5.045 1.00 54.66 96 ALA A C 1
ATOM 766 O O . ALA A 1 96 ? 6.734 -4.867 3.807 1.00 54.66 96 ALA A O 1
ATOM 767 N N . ALA A 1 97 ? 7.621 -4.071 5.701 1.00 55.44 97 ALA A N 1
ATOM 768 C CA . ALA A 1 97 ? 8.762 -3.452 5.072 1.00 55.44 97 ALA A CA 1
ATOM 769 C C . ALA A 1 97 ? 9.659 -4.502 4.400 1.00 55.44 97 ALA A C 1
ATOM 771 O O . ALA A 1 97 ? 10.151 -4.265 3.297 1.00 55.44 97 ALA A O 1
ATOM 772 N N . VAL A 1 98 ? 9.810 -5.685 5.007 1.00 57.84 98 VAL A N 1
ATOM 773 C CA . VAL A 1 98 ? 10.671 -6.762 4.503 1.00 57.84 98 VAL A CA 1
ATOM 774 C C . VAL A 1 98 ? 10.185 -7.301 3.154 1.00 57.84 98 VAL A C 1
ATOM 776 O O . VAL A 1 98 ? 10.982 -7.365 2.219 1.00 57.84 98 VAL A O 1
ATOM 779 N N . CYS A 1 99 ? 8.900 -7.635 2.976 1.00 58.41 99 CYS A N 1
ATOM 780 C CA . CYS A 1 99 ? 8.418 -8.123 1.677 1.00 58.41 99 CYS A CA 1
ATOM 781 C C . CYS A 1 99 ? 8.393 -7.020 0.611 1.00 58.41 99 CYS A C 1
ATOM 783 O O . CYS A 1 99 ? 8.688 -7.305 -0.549 1.00 58.41 99 CYS A O 1
ATOM 785 N N . ALA A 1 100 ? 8.100 -5.765 0.970 1.00 55.66 100 ALA A N 1
ATOM 786 C CA . ALA A 1 100 ? 8.188 -4.644 0.030 1.00 55.66 100 ALA A CA 1
ATOM 787 C C . ALA A 1 100 ? 9.634 -4.423 -0.456 1.00 55.66 100 ALA A C 1
ATOM 789 O O . ALA A 1 100 ? 9.882 -4.233 -1.652 1.00 55.66 100 ALA A O 1
ATOM 790 N N . ALA A 1 101 ? 10.606 -4.531 0.450 1.00 57.00 101 ALA A N 1
ATOM 791 C CA . ALA A 1 101 ? 12.022 -4.426 0.132 1.00 57.00 101 ALA A CA 1
ATOM 792 C C . ALA A 1 101 ? 12.534 -5.638 -0.678 1.00 57.0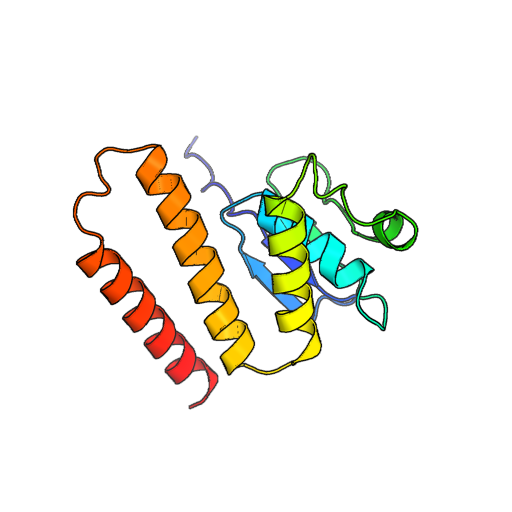0 101 ALA A C 1
ATOM 794 O O . ALA A 1 101 ? 13.274 -5.459 -1.646 1.00 57.00 101 ALA A O 1
ATOM 795 N N . LEU A 1 102 ? 12.066 -6.856 -0.378 1.00 58.38 102 LEU A N 1
ATOM 796 C CA . LEU A 1 102 ? 12.334 -8.059 -1.182 1.00 58.38 102 LEU A CA 1
ATOM 797 C C . LEU A 1 102 ? 11.752 -7.946 -2.599 1.00 58.38 102 LEU A C 1
ATOM 799 O O . LEU A 1 102 ? 12.434 -8.269 -3.569 1.00 58.38 102 LEU A O 1
ATOM 803 N N . ASN A 1 103 ? 10.524 -7.443 -2.744 1.00 55.06 103 ASN A N 1
ATOM 804 C CA . ASN A 1 103 ? 9.896 -7.223 -4.050 1.00 55.06 103 ASN A CA 1
ATOM 805 C C . ASN A 1 103 ? 10.626 -6.144 -4.861 1.00 55.06 103 ASN A C 1
ATOM 807 O O . ASN A 1 103 ? 10.840 -6.314 -6.062 1.00 55.06 103 ASN A O 1
ATOM 811 N N . SER A 1 104 ? 11.068 -5.072 -4.200 1.00 56.41 104 SER A N 1
ATOM 812 C CA . SER A 1 104 ? 11.900 -4.031 -4.814 1.00 56.41 104 SER A CA 1
ATOM 813 C C . SER A 1 104 ? 13.235 -4.600 -5.300 1.00 56.41 104 SER A C 1
ATOM 815 O O . SER A 1 104 ? 13.691 -4.279 -6.395 1.00 56.41 104 SER A O 1
ATOM 817 N N . TYR A 1 105 ? 13.838 -5.516 -4.544 1.00 57.44 105 TYR A N 1
ATOM 818 C CA . TYR A 1 105 ? 15.057 -6.202 -4.959 1.00 57.44 105 TYR A CA 1
ATOM 819 C C . TYR A 1 105 ? 14.857 -7.171 -6.107 1.00 57.44 105 TYR A C 1
ATOM 821 O O . TYR A 1 105 ? 15.656 -7.164 -7.031 1.00 57.44 105 TYR A O 1
ATOM 829 N N . LEU A 1 106 ? 13.779 -7.954 -6.115 1.00 55.09 106 LEU A N 1
ATOM 830 C CA . LEU A 1 106 ? 13.453 -8.809 -7.257 1.00 55.09 106 LEU A CA 1
ATOM 831 C C . LEU A 1 106 ? 13.253 -7.984 -8.537 1.00 55.09 106 LEU A C 1
ATOM 833 O O . LEU A 1 106 ? 13.691 -8.402 -9.608 1.00 55.09 106 LEU A O 1
ATOM 837 N N . HIS A 1 107 ? 12.671 -6.788 -8.423 1.00 51.78 107 HIS A N 1
ATOM 838 C CA . HIS A 1 107 ? 12.569 -5.843 -9.533 1.00 51.78 107 HIS A CA 1
ATOM 839 C C . HIS A 1 107 ? 13.944 -5.311 -9.980 1.00 51.78 107 HIS A C 1
ATOM 841 O O . HIS A 1 107 ? 14.238 -5.287 -11.174 1.00 51.78 107 HIS A O 1
ATOM 847 N N . LEU A 1 108 ? 14.821 -4.958 -9.033 1.00 49.97 108 LEU A N 1
ATOM 848 C CA . LEU A 1 108 ? 16.192 -4.505 -9.307 1.00 49.97 108 LEU A CA 1
ATOM 849 C C . LEU A 1 108 ? 17.081 -5.617 -9.893 1.00 49.97 108 LEU A C 1
ATOM 851 O O . LEU A 1 108 ? 17.902 -5.342 -10.769 1.00 49.97 108 LEU A O 1
ATOM 855 N N . ILE A 1 109 ? 16.885 -6.874 -9.480 1.00 52.12 109 ILE A N 1
ATOM 856 C CA . ILE A 1 109 ? 17.565 -8.049 -10.040 1.00 52.12 109 ILE A CA 1
ATOM 857 C C . ILE A 1 109 ? 17.221 -8.223 -11.519 1.00 52.12 109 ILE A C 1
ATOM 859 O O . ILE A 1 109 ? 18.092 -8.545 -12.324 1.00 52.12 109 ILE A O 1
ATOM 863 N N . GLN A 1 110 ? 15.958 -8.009 -11.891 1.00 53.56 110 GLN A N 1
ATOM 864 C CA . GLN A 1 110 ? 15.521 -8.126 -13.283 1.00 53.56 110 GLN A CA 1
ATOM 865 C C . GLN A 1 110 ? 16.097 -7.024 -14.188 1.00 53.56 110 GLN A C 1
ATOM 867 O O . GLN A 1 110 ? 16.100 -7.192 -15.406 1.00 53.56 110 GLN A O 1
ATOM 872 N N . GLN A 1 111 ? 16.597 -5.920 -13.620 1.00 50.53 111 GLN A N 1
ATOM 873 C CA . GLN A 1 111 ? 17.088 -4.755 -14.365 1.00 50.53 111 GLN A CA 1
ATOM 874 C C . GLN A 1 111 ? 18.613 -4.572 -14.338 1.00 50.53 111 GLN A C 1
ATOM 876 O O . GLN A 1 111 ? 19.133 -3.755 -15.095 1.00 50.53 111 GLN A O 1
ATOM 881 N N . SER A 1 112 ? 19.354 -5.308 -13.502 1.00 44.03 112 SER A N 1
ATOM 882 C CA . SER A 1 112 ? 20.795 -5.099 -13.339 1.00 44.03 112 SER A CA 1
ATOM 883 C C . SER A 1 112 ? 21.550 -6.390 -13.021 1.00 44.03 112 SER A C 1
ATOM 885 O O . SER A 1 112 ? 21.210 -7.127 -12.097 1.00 44.03 112 SER A O 1
ATOM 887 N N . SER A 1 113 ? 22.665 -6.621 -13.724 1.00 48.94 113 SER A N 1
ATOM 888 C CA . SER A 1 113 ? 23.621 -7.713 -13.468 1.00 48.94 113 SER A CA 1
ATOM 889 C C . SER A 1 113 ? 24.313 -7.633 -12.095 1.00 48.94 113 SER A C 1
ATOM 891 O O . SER A 1 113 ? 25.119 -8.497 -11.758 1.00 48.94 113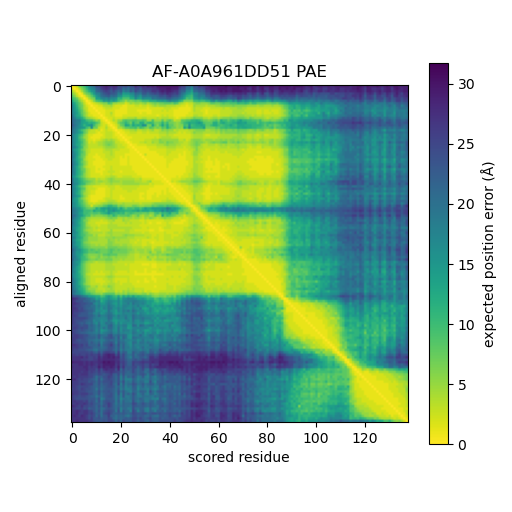 SER A O 1
ATOM 893 N N . VAL A 1 114 ? 24.008 -6.605 -11.295 1.00 48.66 114 VAL A N 1
ATOM 894 C CA . VAL A 1 114 ? 24.496 -6.390 -9.920 1.00 48.66 114 VAL A CA 1
ATOM 895 C C . VAL A 1 114 ? 23.719 -7.23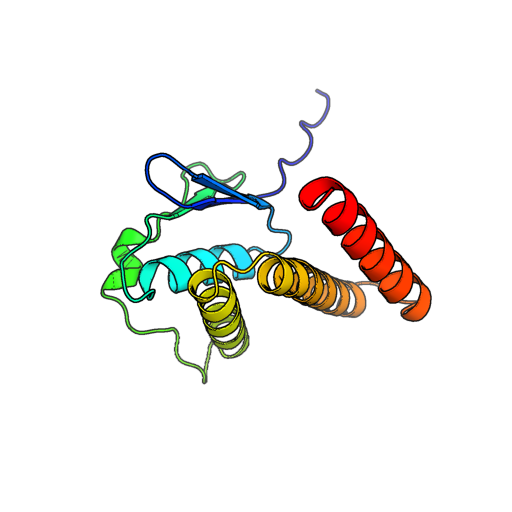4 -8.885 1.00 48.66 114 VAL A C 1
ATOM 897 O O . VAL A 1 114 ? 24.084 -7.293 -7.716 1.00 48.66 114 VAL A O 1
ATOM 900 N N . ALA A 1 115 ? 22.723 -8.009 -9.322 1.00 50.72 115 ALA A N 1
ATOM 901 C CA . ALA A 1 115 ? 22.015 -9.063 -8.583 1.00 50.72 115 ALA A CA 1
ATOM 902 C C . ALA A 1 115 ? 22.870 -10.237 -8.047 1.00 50.72 115 ALA A C 1
ATOM 904 O O . ALA A 1 115 ? 22.335 -11.280 -7.671 1.00 50.72 115 ALA A O 1
ATOM 905 N N . ALA A 1 116 ? 24.197 -10.138 -8.074 1.00 53.75 116 ALA A N 1
ATOM 906 C CA . ALA A 1 116 ? 25.094 -11.287 -7.994 1.00 53.75 116 ALA A CA 1
ATOM 907 C C . ALA A 1 116 ? 25.197 -11.940 -6.600 1.00 53.75 116 ALA A C 1
ATOM 909 O O . ALA A 1 116 ? 25.859 -12.969 -6.470 1.00 53.75 116 ALA A O 1
ATOM 910 N N . GLN A 1 117 ? 24.573 -11.380 -5.554 1.00 62.06 117 GLN A N 1
ATOM 911 C CA . GLN A 1 117 ? 24.682 -11.912 -4.187 1.00 62.06 117 GLN A CA 1
ATOM 912 C C . GLN A 1 117 ? 23.347 -11.899 -3.414 1.00 62.06 117 GLN A C 1
ATOM 914 O O . GLN A 1 117 ? 23.197 -11.164 -2.438 1.00 62.06 117 GLN A O 1
ATOM 919 N N . PRO A 1 118 ? 22.383 -12.766 -3.783 1.00 58.31 118 PRO A N 1
ATOM 920 C CA . PRO A 1 118 ? 21.082 -12.871 -3.109 1.00 58.31 118 PRO A CA 1
ATOM 921 C C . PRO A 1 118 ? 21.186 -13.135 -1.603 1.00 58.31 118 PRO A C 1
ATOM 923 O O . PRO A 1 118 ? 20.377 -12.647 -0.822 1.00 58.31 118 PRO A O 1
ATOM 926 N N . LYS A 1 119 ? 22.209 -13.891 -1.184 1.00 58.09 119 LYS A N 1
ATOM 927 C CA . LYS A 1 119 ? 22.462 -14.191 0.232 1.00 58.09 119 LYS A CA 1
ATOM 928 C C . LYS A 1 119 ? 22.846 -12.949 1.029 1.00 58.09 119 LYS A C 1
ATOM 930 O O . LYS A 1 119 ? 22.380 -12.790 2.150 1.00 58.09 119 LYS A O 1
ATOM 935 N N . GLU A 1 120 ? 23.666 -12.085 0.441 1.00 59.38 120 GLU A N 1
ATOM 936 C CA . GLU A 1 120 ? 24.125 -10.861 1.094 1.00 59.38 120 GLU A CA 1
ATOM 937 C C . GLU A 1 120 ? 22.989 -9.847 1.208 1.00 59.38 120 GLU A C 1
ATOM 939 O O . GLU A 1 120 ? 22.804 -9.223 2.246 1.00 59.38 120 GLU A O 1
ATOM 944 N N . PHE A 1 121 ? 22.144 -9.772 0.183 1.00 59.12 121 PHE A N 1
ATOM 945 C CA . PHE A 1 121 ? 20.944 -8.952 0.229 1.00 59.12 121 PHE A CA 1
ATOM 946 C C . PHE A 1 121 ? 19.952 -9.401 1.313 1.00 59.12 121 PHE A C 1
ATOM 948 O O . PHE A 1 121 ? 19.495 -8.581 2.108 1.00 59.12 121 PHE A O 1
ATOM 955 N N . ILE A 1 122 ? 19.644 -10.703 1.381 1.00 57.84 122 ILE A N 1
ATOM 956 C CA . ILE A 1 122 ? 18.762 -11.254 2.423 1.00 57.84 122 ILE A CA 1
ATOM 957 C C . ILE A 1 122 ? 19.339 -10.973 3.813 1.00 57.84 122 ILE A C 1
ATOM 959 O O . ILE A 1 122 ? 18.589 -10.596 4.713 1.00 57.84 122 ILE A O 1
ATOM 963 N N . ARG A 1 123 ? 20.659 -11.123 3.985 1.00 62.06 123 ARG A N 1
ATOM 964 C CA . ARG A 1 123 ? 21.353 -10.823 5.242 1.00 62.06 123 ARG A CA 1
ATOM 965 C C . ARG A 1 123 ? 21.151 -9.364 5.651 1.00 62.06 123 ARG A C 1
ATOM 967 O O . ARG A 1 123 ? 20.654 -9.128 6.745 1.00 62.06 123 ARG A O 1
ATOM 974 N N . ILE A 1 124 ? 21.443 -8.420 4.754 1.00 57.16 124 ILE A N 1
ATOM 975 C CA . ILE A 1 124 ? 21.312 -6.976 5.007 1.00 57.16 124 ILE A CA 1
ATOM 976 C C . ILE A 1 124 ? 19.869 -6.606 5.359 1.00 57.16 124 ILE A C 1
ATOM 978 O O . ILE A 1 124 ? 19.641 -5.933 6.355 1.00 57.16 124 ILE A O 1
ATOM 982 N N . ILE A 1 125 ? 18.880 -7.093 4.601 1.00 57.03 125 ILE A N 1
ATOM 983 C CA . ILE A 1 125 ? 17.468 -6.828 4.912 1.00 57.03 125 ILE A CA 1
ATOM 984 C C . ILE A 1 125 ? 17.072 -7.383 6.278 1.00 57.03 125 ILE A C 1
ATOM 986 O O . ILE A 1 125 ? 16.357 -6.721 7.022 1.00 57.03 125 ILE A O 1
ATOM 990 N N . THR A 1 126 ? 17.527 -8.589 6.609 1.00 56.00 126 THR A N 1
ATOM 991 C CA . THR A 1 126 ? 17.205 -9.230 7.889 1.00 56.00 126 THR A CA 1
ATOM 992 C C . THR A 1 126 ? 17.847 -8.490 9.063 1.00 56.00 126 THR A C 1
ATOM 994 O O . THR A 1 126 ? 17.218 -8.343 10.108 1.00 56.00 126 THR A O 1
ATOM 997 N N . GLU A 1 127 ? 19.081 -8.014 8.899 1.00 59.12 127 GLU A N 1
ATOM 998 C CA . GLU A 1 127 ? 19.795 -7.228 9.910 1.00 59.12 127 GLU A CA 1
ATOM 999 C C . GLU A 1 127 ? 19.152 -5.855 10.103 1.00 59.12 127 GLU A C 1
ATOM 1001 O O . GLU A 1 127 ? 18.793 -5.523 11.226 1.00 59.12 127 GLU A O 1
ATOM 1006 N N . SER A 1 128 ? 18.875 -5.113 9.028 1.00 55.16 128 SER A N 1
ATOM 1007 C CA . SER A 1 128 ? 18.186 -3.820 9.126 1.00 55.16 128 SER A CA 1
ATOM 1008 C C . SER A 1 128 ? 16.770 -3.949 9.699 1.00 55.16 128 SER A C 1
ATOM 1010 O O . SER A 1 128 ? 16.320 -3.079 10.438 1.00 55.16 128 SER A O 1
ATOM 1012 N N . ALA A 1 129 ? 16.066 -5.047 9.399 1.00 55.47 129 ALA A N 1
ATOM 1013 C CA . ALA A 1 129 ? 14.771 -5.347 10.002 1.00 55.47 129 ALA A CA 1
ATOM 1014 C C . ALA A 1 129 ? 14.880 -5.605 11.515 1.00 55.47 129 ALA A C 1
ATOM 1016 O O . ALA A 1 129 ? 14.013 -5.172 12.271 1.00 55.47 129 ALA A O 1
ATOM 1017 N N . ARG A 1 130 ? 15.943 -6.285 11.967 1.00 55.84 130 ARG A N 1
ATOM 1018 C CA . ARG A 1 130 ? 16.212 -6.489 13.399 1.00 55.84 130 ARG A CA 1
ATOM 1019 C C . ARG A 1 130 ? 16.594 -5.202 14.110 1.00 55.84 130 ARG A C 1
ATOM 1021 O O . ARG A 1 130 ? 16.013 -4.928 15.148 1.00 55.84 130 ARG A O 1
ATOM 1028 N N . GLU A 1 131 ? 17.525 -4.430 13.559 1.00 57.66 131 GLU A N 1
ATOM 1029 C CA . GLU A 1 131 ? 17.978 -3.166 14.157 1.00 57.66 131 GLU A CA 1
ATOM 1030 C C . GLU A 1 131 ? 16.803 -2.203 14.347 1.00 57.66 131 GLU A C 1
ATOM 1032 O O . GLU A 1 131 ? 16.611 -1.650 15.426 1.00 57.66 131 GLU A O 1
ATOM 1037 N N . TRP A 1 132 ? 15.939 -2.084 13.336 1.00 54.03 132 TRP A N 1
ATOM 1038 C CA . TRP A 1 132 ? 14.732 -1.268 13.442 1.00 54.03 132 TRP A CA 1
ATOM 1039 C C . TRP A 1 132 ? 13.748 -1.790 14.499 1.00 54.03 132 TRP A C 1
ATOM 1041 O O . TRP A 1 132 ? 13.147 -1.000 15.228 1.00 54.03 132 TRP A O 1
ATOM 1051 N N . ALA A 1 133 ? 13.577 -3.113 14.600 1.00 48.41 133 ALA A N 1
ATOM 1052 C CA . ALA A 1 133 ? 12.734 -3.710 15.632 1.00 48.41 133 ALA A CA 1
ATOM 1053 C C . ALA A 1 133 ? 13.288 -3.432 17.039 1.00 48.41 133 ALA A C 1
ATOM 1055 O O . ALA A 1 133 ? 12.530 -3.090 17.943 1.00 48.41 133 ALA A O 1
ATOM 1056 N N . GLU A 1 134 ? 14.603 -3.518 17.224 1.00 54.78 134 GLU A N 1
ATOM 1057 C CA . GLU A 1 134 ? 15.249 -3.194 18.496 1.00 54.78 134 GLU A CA 1
ATOM 1058 C C . GLU A 1 134 ? 15.064 -1.714 18.863 1.00 54.78 134 GLU A C 1
ATOM 1060 O O . GLU A 1 134 ? 14.705 -1.426 20.000 1.00 54.78 134 GLU A O 1
ATOM 1065 N N . GLU A 1 135 ? 15.207 -0.782 17.918 1.00 51.28 135 GLU A N 1
ATOM 1066 C CA . GLU A 1 135 ? 14.986 0.656 18.157 1.00 51.28 135 GLU A CA 1
ATOM 1067 C C . GLU A 1 135 ? 13.526 1.021 18.474 1.00 51.28 135 GLU A C 1
ATOM 1069 O O . GLU A 1 135 ? 13.274 2.009 19.164 1.00 51.28 135 GLU A O 1
ATOM 1074 N N . CYS A 1 136 ? 12.555 0.261 17.961 1.00 40.28 136 CYS A N 1
ATOM 1075 C CA . CYS A 1 136 ? 11.132 0.569 18.129 1.00 40.28 136 CYS A CA 1
ATOM 1076 C C . CYS A 1 136 ? 10.482 -0.100 19.349 1.00 40.28 136 CYS A C 1
ATOM 1078 O O . CYS A 1 136 ? 9.446 0.386 19.812 1.00 40.28 136 CYS A O 1
ATOM 1080 N N . PHE A 1 137 ? 11.040 -1.211 19.843 1.00 43.03 137 PHE A N 1
ATOM 1081 C CA . PHE A 1 137 ? 10.441 -2.025 20.916 1.00 43.03 137 PHE A CA 1
ATOM 1082 C C . PHE A 1 137 ? 11.320 -2.171 22.168 1.00 43.03 137 PHE A C 1
ATOM 1084 O O . PHE A 1 137 ? 10.944 -2.921 23.072 1.00 43.03 137 PHE A O 1
ATOM 1091 N N . SER A 1 138 ? 12.441 -1.445 22.240 1.00 43.75 138 SER A N 1
ATOM 1092 C CA . SER A 1 138 ? 13.274 -1.287 23.448 1.00 43.75 138 SER A CA 1
ATOM 1093 C C . SER A 1 138 ? 13.077 0.089 24.079 1.00 43.75 138 SER A C 1
ATOM 1095 O O . SER A 1 138 ? 13.154 0.170 25.326 1.00 43.75 138 SER A O 1
#

Mean predicted aligned error: 12.72 Å

Sequence (138 aa):
MPDSPERIPYVLIGSPAVRHIAIHDRMDGYAILWACAKAQEFIPARLVTGAPQPTSNNHMREQPLPDPKRFNSLRERIGYWETVLELNDPEIQLGAAVCAALNSYLHLIQQSSVAAQPKEFIRIITESAREWAEECFS